Protein AF-A0A8I1SN78-F1 (afdb_monomer_lite)

Secondary structure (DSSP, 8-state):
-HHHHHHHHHHHHHHHHTT--B-TTS-BGGGS-HHHHHHHHHHHHHHT-

pLDDT: mean 86.62, std 9.45, range [54.47, 94.19]

Foldseek 3Di:
DPVQVVLLVVLLVQCVVLVNQADPVRHGSVVDHSVVSVVVSVVSVVVVD

Radius of gyration: 10.43 Å; chains: 1; bounding box: 24×18×32 Å

Organism: NCBI:txid86664

Sequence (49 aa):
MILIQHIEDYYRSELLKMGYFKTPDGLQLYELDISKLRDIYEVVKTSQN

Structure (mmCIF, N/CA/C/O backbone):
data_AF-A0A8I1SN78-F1
#
_entry.id   AF-A0A8I1SN78-F1
#
loop_
_atom_site.group_PDB
_atom_site.id
_atom_site.type_symbol
_atom_site.label_atom_id
_atom_site.label_alt_id
_atom_site.label_comp_id
_atom_site.label_asym_id
_atom_site.label_entity_id
_atom_site.label_seq_id
_atom_site.pdbx_PDB_ins_code
_atom_site.Cartn_x
_atom_site.Cartn_y
_atom_site.Cartn_z
_atom_site.occupancy
_atom_site.B_iso_or_equiv
_atom_site.auth_seq_id
_atom_site.auth_comp_id
_atom_site.auth_asym_id
_atom_site.auth_atom_id
_atom_site.pdbx_PDB_model_num
ATOM 1 N N . MET A 1 1 ? 13.661 -2.526 -16.084 1.00 57.38 1 MET A N 1
ATOM 2 C CA . MET A 1 1 ? 12.247 -2.093 -16.031 1.00 57.38 1 MET A CA 1
ATOM 3 C C . MET A 1 1 ? 11.317 -3.063 -15.281 1.00 57.38 1 MET A C 1
ATOM 5 O O . MET A 1 1 ? 10.156 -2.733 -15.129 1.00 57.38 1 MET A O 1
ATOM 9 N N . ILE A 1 2 ? 11.785 -4.223 -14.787 1.00 64.75 2 ILE A N 1
ATOM 10 C CA . ILE A 1 2 ? 10.930 -5.216 -14.093 1.00 64.75 2 ILE A CA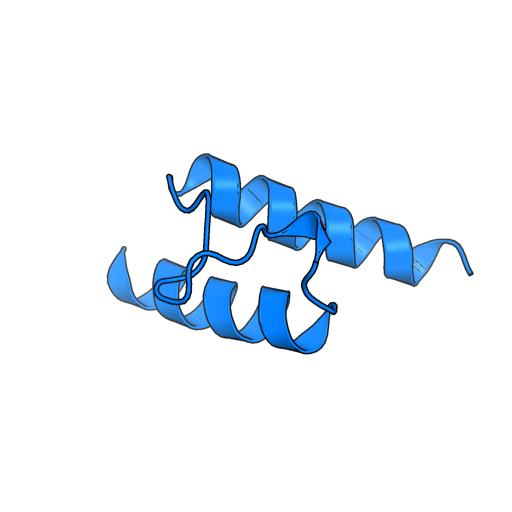 1
ATOM 11 C C . ILE A 1 2 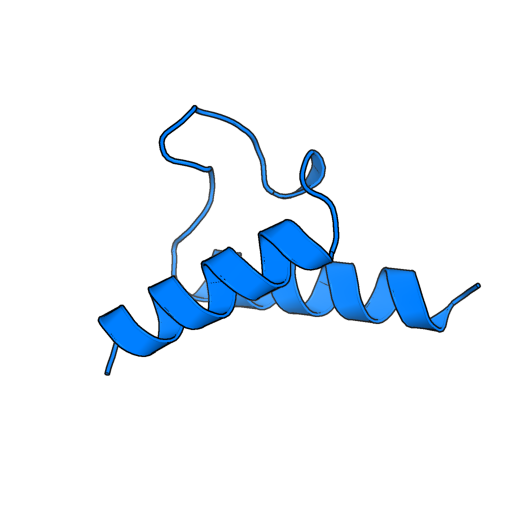? 10.829 -4.934 -12.579 1.00 64.75 2 ILE A C 1
ATOM 13 O O . ILE A 1 2 ? 9.773 -5.083 -11.983 1.00 64.75 2 ILE A O 1
ATOM 17 N N . LEU A 1 3 ? 11.901 -4.428 -11.961 1.00 69.44 3 LEU A N 1
ATOM 18 C CA . LEU A 1 3 ? 11.967 -4.184 -10.511 1.00 69.44 3 LEU A CA 1
ATOM 19 C C . LEU A 1 3 ? 10.907 -3.210 -9.967 1.00 69.44 3 LEU A C 1
ATOM 21 O O . LEU A 1 3 ? 10.429 -3.414 -8.860 1.00 69.44 3 LEU A O 1
ATOM 25 N N . ILE A 1 4 ? 10.535 -2.171 -10.723 1.00 68.44 4 ILE A N 1
ATOM 26 C CA . ILE A 1 4 ? 9.591 -1.143 -10.245 1.00 68.44 4 ILE A CA 1
ATOM 27 C C . ILE A 1 4 ? 8.165 -1.702 -10.173 1.00 68.44 4 ILE A C 1
ATOM 29 O O . ILE A 1 4 ? 7.504 -1.529 -9.155 1.00 68.44 4 ILE A O 1
ATOM 33 N N . GLN A 1 5 ? 7.738 -2.452 -11.196 1.00 73.44 5 GLN A N 1
ATO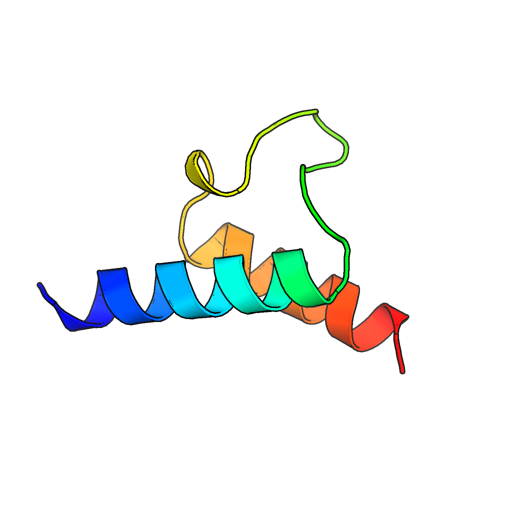M 34 C CA . GLN A 1 5 ? 6.405 -3.066 -11.230 1.00 73.44 5 GLN A CA 1
ATOM 35 C C . GLN A 1 5 ? 6.203 -4.041 -10.063 1.00 73.44 5 GLN A C 1
ATOM 37 O O . GLN A 1 5 ? 5.169 -4.021 -9.406 1.00 73.44 5 GLN A O 1
ATOM 42 N N . HIS A 1 6 ? 7.236 -4.820 -9.725 1.00 82.19 6 HIS A N 1
ATOM 43 C CA . HIS A 1 6 ? 7.182 -5.744 -8.589 1.00 82.19 6 HIS A CA 1
ATOM 44 C C . HIS A 1 6 ? 7.002 -5.028 -7.242 1.00 82.19 6 HIS A C 1
ATOM 46 O O . HIS A 1 6 ? 6.372 -5.571 -6.337 1.00 82.19 6 HIS A O 1
ATOM 52 N N . ILE A 1 7 ? 7.559 -3.822 -7.090 1.00 87.31 7 ILE A N 1
ATOM 53 C CA . ILE A 1 7 ? 7.439 -3.049 -5.850 1.00 87.31 7 ILE A CA 1
ATOM 54 C C . ILE A 1 7 ? 6.060 -2.381 -5.759 1.00 87.31 7 ILE A C 1
ATOM 56 O O . ILE A 1 7 ? 5.457 -2.369 -4.686 1.00 87.31 7 ILE A O 1
ATOM 60 N N . GLU A 1 8 ? 5.527 -1.864 -6.867 1.00 88.06 8 GLU A N 1
ATOM 61 C CA . GLU A 1 8 ? 4.161 -1.323 -6.907 1.00 88.06 8 GLU A CA 1
ATOM 62 C C . GLU A 1 8 ? 3.127 -2.399 -6.564 1.00 88.06 8 GLU A C 1
ATOM 64 O O . GLU A 1 8 ? 2.267 -2.183 -5.706 1.00 88.06 8 GLU A O 1
ATOM 69 N N . ASP A 1 9 ? 3.254 -3.583 -7.164 1.00 89.88 9 ASP A N 1
ATOM 70 C CA . ASP A 1 9 ? 2.364 -4.711 -6.895 1.00 89.88 9 ASP A CA 1
ATOM 71 C C . ASP A 1 9 ? 2.482 -5.212 -5.450 1.00 89.88 9 ASP A C 1
ATOM 73 O O . ASP A 1 9 ? 1.471 -5.592 -4.848 1.00 89.88 9 ASP A O 1
ATOM 77 N N . TYR A 1 10 ? 3.683 -5.157 -4.860 1.00 92.12 10 TYR A N 1
ATOM 78 C CA . TYR A 1 10 ? 3.892 -5.456 -3.443 1.00 92.12 10 TYR A CA 1
ATOM 79 C C . TYR A 1 10 ? 3.076 -4.513 -2.549 1.00 92.12 10 TYR A C 1
ATOM 81 O O . TYR A 1 10 ? 2.258 -4.983 -1.757 1.00 92.12 10 TYR A O 1
ATOM 89 N N . TYR A 1 11 ? 3.237 -3.193 -2.700 1.00 93.31 11 TYR A N 1
ATOM 90 C CA . TYR A 1 11 ? 2.528 -2.231 -1.850 1.00 93.31 11 TYR A CA 1
ATOM 91 C C . TYR A 1 11 ? 1.014 -2.302 -2.039 1.00 93.31 11 TYR A C 1
ATOM 93 O O . TYR A 1 11 ? 0.275 -2.268 -1.057 1.00 93.31 11 TYR A O 1
ATOM 101 N N . ARG A 1 12 ? 0.539 -2.466 -3.280 1.00 92.19 12 ARG A N 1
ATOM 102 C CA . ARG A 1 12 ? -0.891 -2.659 -3.560 1.00 92.19 12 ARG A CA 1
ATOM 103 C C . ARG A 1 12 ? -1.432 -3.895 -2.853 1.00 92.19 12 ARG A C 1
ATOM 105 O O . ARG A 1 12 ? -2.458 -3.812 -2.186 1.00 92.19 12 ARG A O 1
ATOM 112 N N . SER A 1 13 ? -0.733 -5.021 -2.963 1.00 93.62 13 SER A N 1
ATOM 113 C CA . SER A 1 13 ? -1.160 -6.278 -2.346 1.00 93.62 13 SER A CA 1
ATOM 114 C C . SER A 1 13 ? -1.220 -6.179 -0.824 1.00 93.62 13 SER A C 1
ATOM 116 O O . SER A 1 13 ? -2.181 -6.652 -0.221 1.00 93.62 13 SER A O 1
ATOM 118 N N . GLU A 1 14 ? -0.229 -5.550 -0.193 1.00 94.19 14 GLU A N 1
ATOM 119 C CA . GLU A 1 14 ? -0.217 -5.367 1.259 1.00 94.19 14 GLU A CA 1
ATOM 120 C C . GLU A 1 14 ? -1.328 -4.422 1.731 1.00 94.19 14 GLU A C 1
ATOM 122 O O . GLU A 1 14 ? -2.046 -4.752 2.673 1.00 94.19 14 GLU A O 1
ATOM 127 N N . LEU A 1 15 ? -1.544 -3.299 1.038 1.00 92.94 15 LEU A N 1
ATOM 128 C CA . LEU A 1 15 ? -2.644 -2.378 1.339 1.00 92.94 15 LEU A CA 1
ATOM 129 C C . LEU A 1 15 ? -4.009 -3.071 1.238 1.00 92.94 15 LEU A C 1
ATOM 131 O O . LEU A 1 15 ? -4.837 -2.931 2.139 1.00 92.94 15 LEU A O 1
ATOM 135 N N . LEU A 1 16 ? -4.219 -3.892 0.204 1.00 92.19 16 LEU A N 1
ATOM 136 C CA . LEU A 1 16 ? -5.441 -4.685 0.055 1.00 92.19 16 LEU A CA 1
ATOM 137 C C . LEU A 1 16 ? -5.622 -5.692 1.202 1.00 92.19 16 LEU A C 1
ATOM 139 O O . LEU A 1 16 ? -6.728 -5.817 1.727 1.00 92.19 16 LEU A O 1
ATOM 143 N N . LYS A 1 17 ? -4.554 -6.377 1.637 1.00 92.44 17 LYS A N 1
ATOM 144 C CA . LYS A 1 17 ? -4.599 -7.288 2.799 1.00 92.44 17 LYS A CA 1
ATOM 145 C C . LYS A 1 17 ? -4.921 -6.560 4.104 1.00 92.44 17 LYS A C 1
ATOM 147 O O . LYS A 1 17 ? -5.586 -7.130 4.961 1.00 92.44 17 LYS A O 1
ATOM 152 N N . MET A 1 18 ? -4.487 -5.308 4.237 1.00 90.94 18 MET A N 1
ATOM 153 C CA . MET A 1 18 ? -4.815 -4.433 5.368 1.00 90.94 18 MET A CA 1
ATOM 154 C C . MET A 1 18 ? -6.240 -3.849 5.286 1.00 90.94 18 MET A C 1
ATOM 156 O O . MET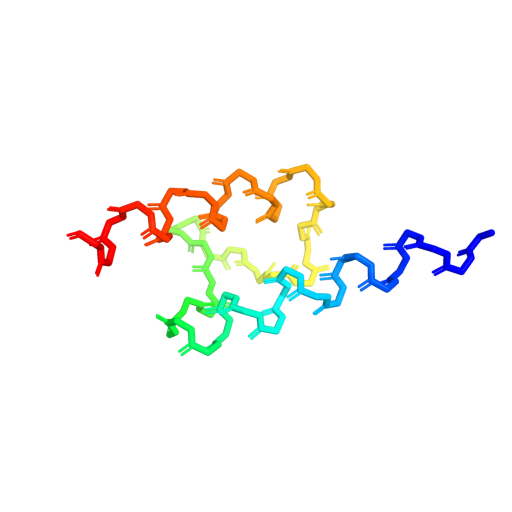 A 1 18 ? -6.636 -3.073 6.152 1.00 90.94 18 MET A O 1
ATOM 160 N N . GLY A 1 19 ? -7.022 -4.202 4.257 1.00 90.00 19 GLY A N 1
ATOM 161 C CA . GLY A 1 19 ? -8.383 -3.703 4.048 1.00 90.00 19 GLY A CA 1
ATOM 162 C C . GLY A 1 19 ? -8.447 -2.290 3.461 1.00 90.00 19 GLY A C 1
ATOM 163 O O . GLY A 1 19 ? -9.510 -1.667 3.462 1.00 90.00 19 GLY A O 1
ATOM 164 N N . TYR A 1 20 ? -7.330 -1.769 2.953 1.00 89.06 20 TYR A N 1
ATOM 165 C CA . TYR A 1 20 ? -7.254 -0.462 2.318 1.00 89.06 20 TYR A CA 1
ATOM 166 C C . TYR A 1 20 ? -7.428 -0.607 0.800 1.00 89.06 20 TYR A C 1
ATOM 168 O O . TYR A 1 20 ? -6.505 -0.983 0.085 1.00 89.06 20 TYR A O 1
ATOM 176 N N . PHE A 1 21 ? -8.633 -0.321 0.300 1.00 88.31 21 PHE A N 1
ATOM 177 C CA . PHE A 1 21 ? -8.998 -0.527 -1.114 1.00 88.31 21 PHE A CA 1
ATOM 178 C C . PHE A 1 21 ? -8.910 0.736 -1.977 1.00 88.31 21 PHE A C 1
ATOM 180 O O . PHE A 1 21 ? -8.697 0.658 -3.186 1.00 88.31 21 PHE A O 1
ATOM 187 N N . LYS A 1 22 ? -9.116 1.902 -1.365 1.00 89.94 22 LYS A N 1
ATOM 188 C CA . L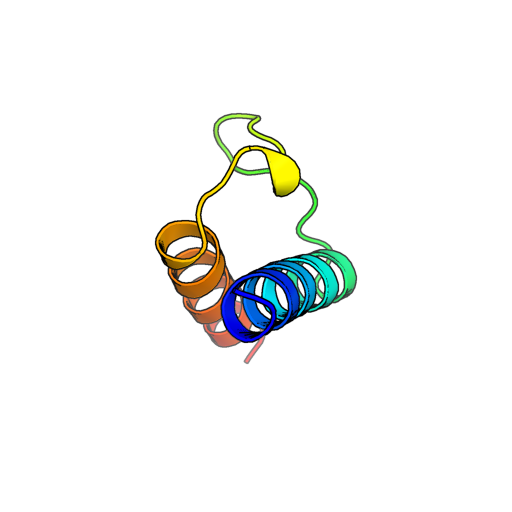YS A 1 22 ? -9.165 3.203 -2.033 1.00 89.94 22 LYS A CA 1
ATOM 189 C C . LYS A 1 22 ? -8.680 4.289 -1.090 1.00 89.94 22 LYS A C 1
ATOM 191 O O . LYS A 1 22 ? -8.795 4.144 0.129 1.00 89.94 22 LYS A O 1
ATOM 196 N N . THR A 1 23 ? -8.180 5.378 -1.654 1.00 87.81 23 THR A N 1
ATOM 197 C CA . THR A 1 23 ? -7.820 6.551 -0.864 1.00 87.81 23 THR A CA 1
ATOM 198 C C . THR A 1 23 ? -9.065 7.234 -0.290 1.00 87.81 23 THR A C 1
ATOM 200 O O . THR A 1 23 ? -10.171 7.046 -0.814 1.00 87.81 23 THR A O 1
ATOM 203 N N . PRO A 1 24 ? -8.915 8.058 0.765 1.00 84.38 24 PRO A N 1
ATOM 204 C CA . PRO A 1 24 ? -9.989 8.923 1.252 1.00 84.38 24 PRO A CA 1
ATOM 205 C C . PRO A 1 24 ? -10.573 9.823 0.157 1.00 84.38 24 PRO A C 1
ATOM 207 O O . PRO A 1 24 ? -11.770 10.091 0.161 1.00 84.38 24 PRO A O 1
ATOM 210 N N . ASP A 1 25 ? -9.741 10.211 -0.814 1.00 86.06 25 ASP A N 1
ATOM 211 C CA . ASP A 1 25 ? -10.124 11.028 -1.971 1.00 86.06 25 ASP A CA 1
ATOM 212 C C . ASP A 1 25 ? -10.873 10.231 -3.057 1.00 86.06 25 ASP A C 1
ATOM 214 O O . ASP A 1 25 ? -11.292 10.789 -4.068 1.00 86.06 25 ASP A O 1
ATOM 218 N N . GLY A 1 26 ? -11.053 8.919 -2.868 1.00 87.25 26 GLY A N 1
ATOM 219 C CA . GLY A 1 26 ? -11.773 8.041 -3.789 1.00 87.25 26 GLY A CA 1
ATOM 220 C C . GLY A 1 26 ? -10.931 7.452 -4.922 1.00 87.25 26 GLY A C 1
ATOM 221 O O . GLY A 1 26 ? -11.490 6.737 -5.751 1.00 87.25 26 GLY A O 1
ATOM 222 N N . LEU A 1 27 ? -9.616 7.695 -4.945 1.00 89.38 27 LEU A N 1
ATOM 223 C CA . LEU A 1 27 ? -8.708 7.120 -5.940 1.00 89.38 27 LEU A CA 1
ATOM 224 C C . LEU A 1 27 ? -8.437 5.644 -5.647 1.00 89.38 27 LEU A C 1
ATOM 226 O O . LEU A 1 27 ? -8.259 5.238 -4.493 1.00 89.38 27 LEU A O 1
ATOM 230 N N . GLN A 1 28 ? -8.363 4.835 -6.696 1.00 90.38 28 GLN A N 1
ATOM 231 C CA . GLN A 1 28 ? -7.956 3.441 -6.594 1.00 90.38 28 GLN A CA 1
ATOM 232 C C . GLN A 1 28 ? -6.437 3.322 -6.473 1.00 90.38 28 GLN A C 1
ATOM 234 O O . GLN A 1 28 ? -5.683 4.128 -7.010 1.00 90.38 28 GLN A O 1
ATOM 239 N N . LEU A 1 29 ? -5.962 2.248 -5.838 1.00 89.50 29 LEU A N 1
ATOM 240 C CA . LEU A 1 29 ? -4.524 1.991 -5.686 1.00 89.50 29 LEU A CA 1
ATOM 241 C C . LEU A 1 29 ? -3.773 1.846 -7.020 1.00 89.50 29 LEU A C 1
ATOM 243 O O . LEU A 1 29 ? -2.568 2.090 -7.082 1.00 89.50 29 LEU A O 1
ATOM 247 N N . TYR A 1 30 ? -4.474 1.449 -8.086 1.00 87.31 30 TYR A N 1
ATOM 248 C CA . TYR A 1 30 ? -3.914 1.343 -9.437 1.00 87.31 30 TYR A CA 1
ATOM 249 C C . TYR A 1 30 ? -3.624 2.700 -10.085 1.00 87.31 30 TYR A C 1
ATOM 251 O O . TYR A 1 30 ? -2.824 2.771 -11.014 1.00 87.31 30 TYR A O 1
ATOM 259 N N . GLU A 1 31 ? -4.245 3.762 -9.576 1.00 87.62 31 GLU A N 1
ATOM 260 C CA . GLU A 1 31 ? -4.072 5.139 -10.045 1.00 87.62 31 GLU A CA 1
ATOM 261 C C . GLU A 1 31 ? -2.926 5.856 -9.314 1.00 87.62 31 GLU A C 1
ATOM 263 O O . GLU A 1 31 ? -2.576 6.980 -9.661 1.00 87.62 31 GLU A O 1
ATOM 268 N N . LEU A 1 32 ? -2.340 5.213 -8.298 1.00 89.12 32 LEU A N 1
ATOM 269 C CA . LEU A 1 32 ? -1.274 5.773 -7.476 1.00 89.12 32 LEU A CA 1
ATOM 270 C C . LEU A 1 32 ? 0.103 5.324 -7.963 1.00 89.12 32 LEU A C 1
ATOM 272 O O . LEU A 1 32 ? 0.294 4.159 -8.330 1.00 89.12 32 LEU A O 1
ATOM 276 N N . ASP A 1 33 ? 1.065 6.243 -7.887 1.00 90.31 33 ASP A N 1
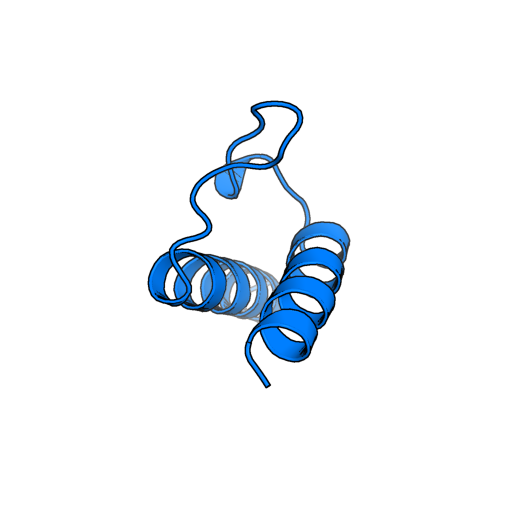ATOM 277 C CA . ASP A 1 33 ? 2.477 5.948 -8.090 1.00 90.31 33 ASP A CA 1
ATOM 278 C C . ASP A 1 33 ? 3.096 5.248 -6.869 1.00 90.31 33 ASP A C 1
ATOM 280 O O . ASP A 1 33 ? 2.589 5.310 -5.743 1.00 90.31 33 ASP A O 1
ATOM 284 N N . ILE A 1 34 ? 4.243 4.609 -7.095 1.00 90.44 34 ILE A N 1
ATOM 285 C CA . ILE A 1 34 ? 5.016 3.891 -6.076 1.00 90.44 34 ILE A CA 1
ATOM 286 C C . ILE A 1 34 ? 5.298 4.695 -4.795 1.00 90.44 34 ILE A C 1
ATOM 288 O O . ILE A 1 34 ? 5.277 4.120 -3.706 1.00 90.44 34 ILE A O 1
ATOM 292 N N . SER A 1 35 ? 5.550 6.004 -4.888 1.00 91.50 35 SER A N 1
ATOM 293 C CA . SER A 1 35 ? 5.877 6.841 -3.725 1.00 91.50 35 SER A CA 1
ATOM 294 C C . SER A 1 35 ? 4.643 7.008 -2.852 1.00 91.50 35 SER A C 1
ATOM 296 O O . SER A 1 35 ? 4.697 6.786 -1.645 1.00 91.50 35 SER A O 1
ATOM 298 N N . LYS A 1 36 ? 3.499 7.293 -3.483 1.00 92.12 36 LYS A N 1
ATOM 299 C CA . LYS A 1 36 ? 2.215 7.422 -2.793 1.00 92.12 36 LYS A CA 1
ATOM 300 C C . LYS A 1 36 ? 1.777 6.103 -2.157 1.00 92.12 36 LYS A C 1
ATOM 302 O O . LYS A 1 36 ? 1.317 6.100 -1.018 1.00 92.12 36 LYS A O 1
ATOM 307 N N . LEU A 1 37 ? 1.948 4.984 -2.865 1.00 92.94 37 LEU A N 1
ATOM 308 C CA . LEU A 1 37 ? 1.659 3.644 -2.344 1.00 92.94 37 LEU A CA 1
ATOM 309 C C . LEU A 1 37 ? 2.498 3.326 -1.102 1.00 92.94 37 LEU A C 1
ATOM 311 O O . LEU A 1 37 ? 1.960 2.836 -0.108 1.00 92.94 37 LEU A O 1
ATOM 315 N N . ARG A 1 38 ? 3.795 3.646 -1.137 1.00 93.88 38 ARG A N 1
ATOM 316 C CA . ARG A 1 38 ? 4.701 3.476 0.001 1.00 93.88 38 ARG A CA 1
ATOM 317 C C . ARG A 1 38 ? 4.289 4.336 1.195 1.00 93.88 38 ARG A C 1
ATOM 319 O O . ARG A 1 38 ? 4.221 3.813 2.303 1.00 93.88 38 ARG A O 1
ATOM 326 N N . ASP A 1 39 ? 4.001 5.618 0.980 1.00 93.88 39 ASP A N 1
ATOM 327 C CA . ASP A 1 39 ? 3.615 6.535 2.058 1.00 93.88 39 ASP A CA 1
ATOM 328 C C . ASP A 1 39 ? 2.334 6.065 2.759 1.00 93.88 39 ASP A C 1
ATOM 330 O O . ASP A 1 39 ? 2.271 6.012 3.988 1.00 93.88 39 ASP A O 1
ATOM 334 N N . ILE A 1 40 ? 1.323 5.657 1.983 1.00 92.69 40 ILE A N 1
ATOM 335 C CA . ILE A 1 40 ? 0.073 5.112 2.530 1.00 92.69 40 ILE A CA 1
ATOM 336 C C . ILE A 1 40 ? 0.353 3.824 3.304 1.00 92.69 40 ILE A C 1
ATOM 338 O O . ILE A 1 40 ? -0.159 3.659 4.409 1.00 92.69 40 ILE A O 1
ATOM 342 N N . TYR A 1 41 ? 1.169 2.922 2.757 1.00 93.44 41 TYR A N 1
ATOM 343 C CA . TYR A 1 41 ? 1.517 1.670 3.423 1.00 93.44 41 TYR A CA 1
ATOM 344 C C . TYR A 1 41 ? 2.172 1.904 4.788 1.00 93.44 41 TYR A C 1
ATOM 346 O O . TYR A 1 41 ? 1.760 1.278 5.761 1.00 93.44 41 TYR A O 1
ATOM 354 N N . GLU A 1 42 ? 3.121 2.834 4.903 1.00 93.56 42 GLU A N 1
ATOM 355 C CA . GLU A 1 42 ? 3.752 3.166 6.189 1.00 93.56 42 GLU A CA 1
ATOM 356 C C . GLU A 1 42 ? 2.740 3.731 7.203 1.00 93.56 42 GLU A C 1
ATOM 358 O O . GLU A 1 42 ? 2.747 3.340 8.374 1.00 93.56 42 GLU A O 1
ATOM 363 N N . VAL A 1 43 ? 1.817 4.594 6.761 1.00 91.69 43 VAL A N 1
ATOM 364 C CA . VAL A 1 43 ? 0.759 5.162 7.618 1.00 91.69 43 VAL A CA 1
ATOM 365 C C . VAL A 1 43 ? -0.220 4.087 8.093 1.00 91.69 43 VAL A C 1
ATOM 367 O O . VAL A 1 43 ? -0.527 4.012 9.286 1.00 91.69 43 VAL A O 1
ATOM 370 N N . VAL A 1 44 ? -0.704 3.239 7.182 1.00 90.00 44 VAL A N 1
ATOM 371 C CA . VAL A 1 44 ? -1.659 2.163 7.497 1.00 90.00 44 VAL A CA 1
ATOM 372 C C . VAL A 1 44 ? -1.006 1.128 8.410 1.00 90.00 44 VAL A C 1
ATOM 374 O O . VAL A 1 44 ? -1.601 0.739 9.413 1.00 90.00 44 VAL A O 1
ATOM 377 N N . LYS A 1 45 ? 0.242 0.743 8.126 1.00 91.31 45 LYS A N 1
ATOM 378 C CA . LYS A 1 45 ? 1.020 -0.191 8.944 1.00 91.31 45 LYS A CA 1
ATOM 379 C C . LYS A 1 45 ? 1.271 0.342 10.355 1.00 91.31 45 LYS A C 1
ATOM 381 O O . LYS A 1 45 ? 1.146 -0.416 11.308 1.00 91.31 45 LYS A O 1
ATOM 386 N N . THR A 1 46 ? 1.591 1.629 10.495 1.00 90.00 46 THR A N 1
ATOM 387 C CA . THR A 1 46 ? 1.785 2.267 11.811 1.00 90.00 46 THR A CA 1
ATOM 388 C C . THR A 1 46 ? 0.475 2.370 12.589 1.00 90.00 46 THR A C 1
ATOM 390 O O . THR A 1 46 ? 0.485 2.271 13.806 1.00 90.00 46 THR A O 1
ATOM 393 N N . SER A 1 47 ? -0.657 2.537 11.902 1.00 82.75 47 SER A N 1
ATOM 394 C CA . SER A 1 47 ? -1.978 2.631 12.544 1.00 82.75 47 SER A CA 1
ATOM 395 C C . SER A 1 47 ? -2.535 1.275 13.009 1.00 82.75 47 SER A C 1
ATOM 397 O O . SER A 1 47 ? -3.482 1.243 13.788 1.00 82.75 47 SER A O 1
ATOM 399 N N . GLN A 1 48 ? -1.990 0.163 12.505 1.00 68.69 48 GLN A N 1
ATOM 400 C CA . GLN A 1 48 ? -2.378 -1.214 12.851 1.00 68.69 48 GLN A CA 1
ATOM 401 C C . GLN A 1 48 ? -1.553 -1.805 14.010 1.00 68.69 48 GLN A C 1
ATOM 403 O O . GLN A 1 48 ? -1.813 -2.938 14.415 1.00 68.69 48 GLN A O 1
ATOM 408 N N . ASN A 1 49 ? -0.553 -1.075 14.512 1.00 54.47 49 ASN A N 1
ATOM 409 C CA . ASN A 1 49 ? 0.426 -1.534 15.500 1.00 54.47 49 ASN A CA 1
ATOM 410 C C . ASN A 1 49 ? 0.312 -0.723 16.795 1.00 54.47 49 ASN A C 1
ATOM 412 O O . ASN A 1 49 ? 0.501 -1.323 17.875 1.00 54.47 49 ASN A O 1
#